Protein AF-A0A5J2B9W5-F1 (afdb_monomer)

Mean predicted aligned error: 6.53 Å

InterPro domains:
  IPR010998 Integrase/recombinase, N-terminal [G3DSA:1.10.150.130] (1-129)
  IPR011010 DNA breaking-rejoining enzyme, catalytic core [SSF56349] (1-128)
  IPR044068 Core-binding (CB) domain [PS51900] (1-105)

Secondary structure (DSSP, 8-state):
-BHHHHHHHHHHHTTT-TTHHHHHHHHHHHHHHHTT-BGGG--HHHHHHHHHT-B-HHHHHHHHHHHHHHHHTTPPPPPP---BPPHHHHHHHHHHHHHHHHHHHHTS---S----PPPPPPS----TTSS--

Radius of gyration: 18.85 Å; Cα contacts (8 Å, |Δi|>4): 104; chains: 1; bounding box: 44×28×50 Å

Organism: NCBI:txid611

Foldseek 3Di:
DALVVLLVVVCVVCVPDPCSVVLVVLSVLVCVQRPVHQLQVDEPVSLVVSLQPAWDVVLVVVQVVVCVVCVVVVHHRDDDDIHHDDLVVSLVSLVSVQVSQVCCVPVVVVYVDGYDGDRDDDPDPDPPVPDDD

pLDDT: mean 89.09, std 6.84, range [62.09, 95.94]

Sequence (133 aa):
MTFEGACVRWLEEKAHKKSLDDDKSRIGFWLQHFAGMQLKDITETKIYSAIQKITNRRHEENWKLMDEACRKNGKQPPVFKPKPAAVATKATHLSFIKALLRAAEREWKMLDKAPIIKVPQPKNKRIRWLEPH

Solvent-accessible surface area (backbone atoms only — not comparable to full-atom values): 8038 Å² total; per-residue (Å²): 94,40,39,58,60,52,50,52,52,49,49,63,77,41,61,87,44,90,64,42,64,62,49,52,57,47,49,56,59,47,44,80,76,37,59,90,33,44,54,84,75,62,45,61,66,60,53,51,58,54,56,70,69,43,56,36,61,67,59,54,53,54,46,51,55,49,35,56,53,24,54,76,69,77,40,84,59,79,83,89,72,92,49,68,44,52,72,67,61,50,24,55,50,46,49,50,55,47,50,53,42,44,41,33,28,71,76,64,64,62,33,98,72,58,65,89,73,88,58,71,76,77,88,77,80,81,57,79,90,78,57,85,129

Structure (mmCIF, N/CA/C/O backbone):
data_AF-A0A5J2B9W5-F1
#
_entry.id   AF-A0A5J2B9W5-F1
#
loop_
_atom_site.group_PDB
_atom_site.id
_atom_site.type_symbol
_atom_site.label_atom_id
_atom_site.label_alt_id
_atom_site.label_comp_id
_atom_site.label_asym_id
_atom_site.label_entity_id
_atom_site.label_seq_id
_atom_site.pdbx_PDB_ins_code
_atom_site.Cartn_x
_atom_site.Cartn_y
_atom_site.Cartn_z
_atom_site.occupancy
_atom_site.B_iso_or_equiv
_atom_site.auth_seq_id
_atom_site.auth_comp_id
_atom_site.auth_asym_id
_atom_site.auth_atom_id
_atom_site.pdbx_PDB_model_num
ATOM 1 N N . MET A 1 1 ? 5.657 -8.410 -16.006 1.00 89.00 1 MET A N 1
ATOM 2 C CA . MET A 1 1 ? 5.665 -9.165 -14.735 1.00 89.00 1 MET A CA 1
ATOM 3 C C . MET A 1 1 ? 4.353 -8.913 -14.012 1.00 89.00 1 MET A C 1
ATOM 5 O O . MET A 1 1 ? 3.934 -7.756 -13.952 1.00 89.00 1 MET A O 1
ATOM 9 N N . THR A 1 2 ? 3.706 -9.966 -13.506 1.00 95.94 2 THR A N 1
ATOM 10 C CA . THR A 1 2 ? 2.460 -9.851 -12.730 1.00 95.94 2 THR A CA 1
ATOM 11 C C . THR A 1 2 ? 2.731 -9.294 -11.337 1.00 95.94 2 THR A C 1
ATOM 13 O O . THR A 1 2 ? 3.856 -9.366 -10.833 1.00 95.94 2 THR A O 1
ATOM 16 N N . PHE A 1 3 ? 1.701 -8.738 -10.701 1.00 95.75 3 PHE A N 1
ATOM 17 C CA . PHE A 1 3 ? 1.800 -8.241 -9.334 1.00 95.75 3 PHE A CA 1
ATOM 18 C C . PHE A 1 3 ? 2.168 -9.353 -8.340 1.00 95.75 3 PHE A C 1
ATOM 20 O O . PHE A 1 3 ? 3.037 -9.152 -7.500 1.00 95.75 3 PHE A O 1
ATOM 27 N N . GLU A 1 4 ? 1.594 -10.549 -8.482 1.00 95.38 4 GLU A N 1
ATOM 28 C CA . GLU A 1 4 ? 1.925 -11.698 -7.625 1.00 95.38 4 GLU A CA 1
ATOM 29 C C . GLU A 1 4 ? 3.391 -12.110 -7.765 1.00 95.38 4 GLU A C 1
ATOM 31 O O . GLU A 1 4 ? 4.074 -12.292 -6.758 1.00 95.38 4 GLU A O 1
ATOM 36 N N . GLY A 1 5 ? 3.908 -12.165 -8.999 1.00 95.50 5 GLY A N 1
ATOM 37 C CA . GLY A 1 5 ? 5.325 -12.441 -9.244 1.00 95.50 5 GLY A CA 1
ATOM 38 C C . GLY A 1 5 ? 6.238 -11.388 -8.610 1.00 95.50 5 GLY A C 1
ATOM 39 O O . GLY A 1 5 ? 7.271 -11.723 -8.034 1.00 95.50 5 GLY A O 1
ATOM 40 N N . ALA A 1 6 ? 5.821 -10.118 -8.635 1.00 95.44 6 ALA A N 1
ATOM 41 C CA . ALA A 1 6 ? 6.516 -9.035 -7.943 1.00 95.44 6 ALA A CA 1
ATOM 42 C C . ALA A 1 6 ? 6.537 -9.241 -6.420 1.00 95.44 6 ALA A C 1
ATOM 44 O O . ALA A 1 6 ? 7.564 -9.026 -5.779 1.00 95.44 6 ALA A O 1
ATOM 45 N N . CYS A 1 7 ? 5.410 -9.658 -5.837 1.00 95.75 7 CYS A N 1
ATOM 46 C CA . CYS A 1 7 ? 5.294 -9.916 -4.406 1.00 95.75 7 CYS A CA 1
ATOM 47 C C . CYS A 1 7 ? 6.151 -11.101 -3.956 1.00 95.75 7 CYS A C 1
ATOM 49 O O . CYS A 1 7 ? 6.815 -10.990 -2.930 1.00 95.75 7 CYS A O 1
ATOM 51 N 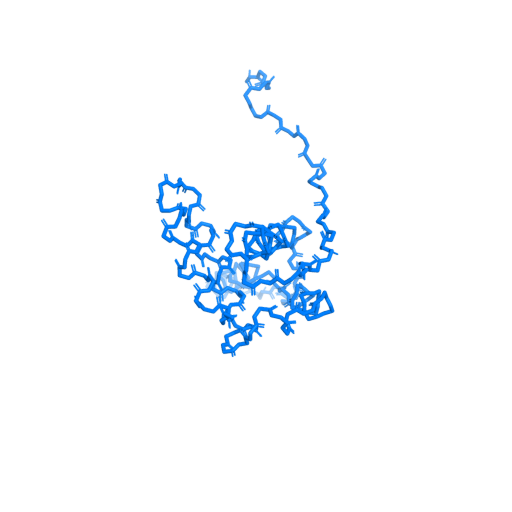N . VAL A 1 8 ? 6.174 -12.203 -4.713 1.00 95.69 8 VAL A N 1
ATOM 52 C CA . VAL A 1 8 ? 7.025 -13.367 -4.404 1.00 95.69 8 VAL A CA 1
ATOM 53 C C . VAL A 1 8 ? 8.492 -12.952 -4.380 1.00 95.69 8 VAL A C 1
ATOM 55 O O . VAL A 1 8 ? 9.163 -13.127 -3.365 1.00 95.69 8 VAL A O 1
ATOM 58 N N . ARG A 1 9 ? 8.956 -12.280 -5.438 1.00 95.56 9 ARG A N 1
ATOM 59 C CA . ARG A 1 9 ? 10.337 -11.796 -5.517 1.00 95.56 9 ARG A CA 1
ATOM 60 C C . ARG A 1 9 ? 10.681 -10.811 -4.397 1.00 95.56 9 ARG A C 1
ATOM 62 O O . ARG A 1 9 ? 11.755 -10.892 -3.809 1.00 95.56 9 ARG A O 1
ATOM 69 N N . TRP A 1 10 ? 9.761 -9.904 -4.053 1.00 95.75 10 TRP A N 1
ATOM 70 C CA . TRP A 1 10 ? 9.940 -9.000 -2.913 1.00 95.75 10 TRP A CA 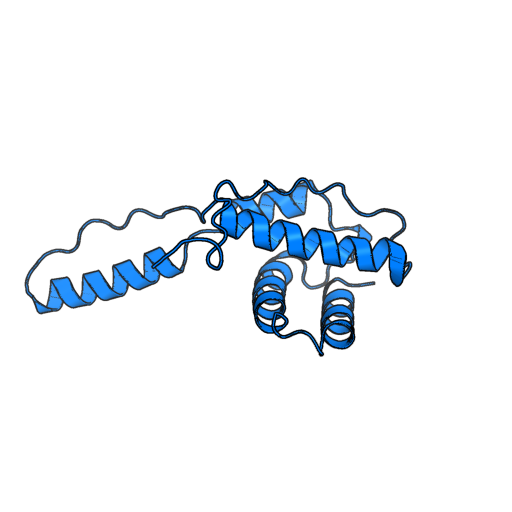1
ATOM 71 C C . TRP A 1 10 ? 10.154 -9.765 -1.604 1.00 95.75 10 TRP A C 1
ATOM 73 O O . TRP A 1 10 ? 11.033 -9.411 -0.819 1.00 95.75 10 TRP A O 1
ATOM 83 N N . LEU A 1 11 ? 9.352 -10.804 -1.357 1.00 94.94 11 LEU A N 1
ATOM 84 C CA . LEU A 1 11 ? 9.445 -11.603 -0.139 1.00 94.94 11 LEU A CA 1
ATOM 85 C C . LEU A 1 11 ? 10.760 -12.382 -0.062 1.00 94.94 11 LEU A C 1
ATOM 87 O O . LEU A 1 11 ? 11.352 -12.434 1.013 1.00 94.94 11 LEU A O 1
ATOM 91 N N . GLU A 1 12 ? 11.238 -12.923 -1.181 1.00 94.31 12 GLU A N 1
ATOM 92 C CA . GLU A 1 12 ? 12.539 -13.596 -1.266 1.00 94.31 12 GLU A CA 1
ATOM 93 C C . GLU A 1 12 ? 13.688 -12.623 -0.971 1.00 94.31 12 GLU A C 1
ATOM 95 O O . GLU A 1 12 ? 14.523 -12.875 -0.102 1.00 94.31 12 GLU A O 1
ATOM 100 N N . GLU A 1 13 ? 13.696 -11.452 -1.612 1.00 93.81 13 GLU A N 1
ATOM 101 C CA . GLU A 1 13 ? 14.761 -10.459 -1.434 1.00 93.81 13 GLU A CA 1
ATOM 102 C C . GLU A 1 13 ? 14.778 -9.842 -0.031 1.00 93.81 13 GLU A C 1
ATOM 104 O O . GLU A 1 13 ? 15.837 -9.485 0.495 1.00 93.81 13 GLU A O 1
ATOM 109 N N . LYS A 1 14 ? 13.606 -9.666 0.589 1.00 92.81 14 LYS A N 1
ATOM 110 C CA . LYS A 1 14 ? 13.479 -9.052 1.918 1.00 92.81 14 LYS A CA 1
ATOM 111 C C . LYS A 1 14 ? 13.365 -10.080 3.048 1.00 92.81 14 LYS A C 1
ATOM 113 O O . LYS A 1 14 ? 13.159 -9.669 4.189 1.00 92.81 14 LYS A O 1
ATOM 118 N N . ALA A 1 15 ? 13.573 -11.371 2.772 1.00 91.81 15 ALA A N 1
ATOM 119 C CA . ALA A 1 15 ? 13.398 -12.469 3.728 1.00 91.81 15 ALA A CA 1
ATOM 120 C C . ALA A 1 15 ? 14.154 -12.279 5.059 1.00 91.81 15 ALA A C 1
ATOM 122 O O . ALA A 1 15 ? 13.670 -12.664 6.119 1.00 91.81 15 ALA A O 1
ATOM 123 N N . HIS A 1 16 ? 15.321 -11.632 5.020 1.00 89.94 16 HIS A N 1
ATOM 124 C CA . HIS A 1 16 ? 16.182 -11.382 6.180 1.00 89.94 16 HIS A CA 1
ATOM 125 C C . HIS A 1 16 ? 15.700 -10.240 7.098 1.00 89.94 16 HIS A C 1
ATOM 127 O O . HIS A 1 16 ? 16.268 -10.020 8.170 1.00 89.94 16 HIS A O 1
ATOM 133 N N . LYS A 1 17 ? 14.691 -9.457 6.694 1.00 88.3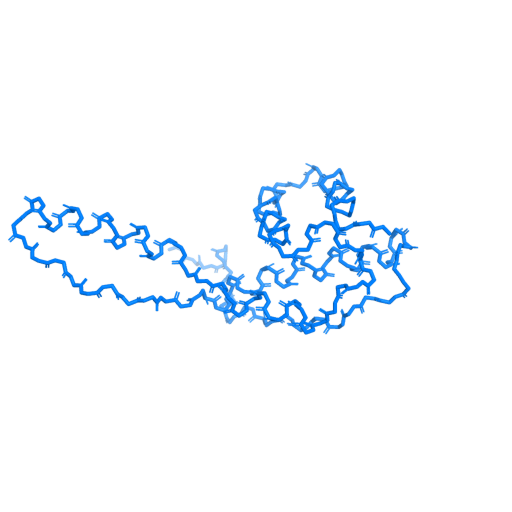1 17 LYS A N 1
ATOM 134 C CA . LYS A 1 17 ? 14.237 -8.289 7.460 1.00 88.31 17 LYS A CA 1
ATOM 135 C C . LYS A 1 17 ? 13.224 -8.682 8.531 1.00 88.31 17 LYS A C 1
ATOM 137 O O . LYS A 1 17 ? 12.211 -9.307 8.244 1.00 88.31 17 LYS A O 1
ATOM 142 N N . LYS A 1 18 ? 13.413 -8.172 9.754 1.00 82.50 18 LYS A N 1
ATOM 143 C CA . LYS A 1 18 ? 12.434 -8.320 10.852 1.00 82.50 18 LYS A CA 1
ATOM 144 C C . LYS A 1 18 ? 11.050 -7.738 10.518 1.00 82.50 18 LYS A C 1
ATOM 146 O O . LYS A 1 18 ? 10.055 -8.203 11.051 1.00 82.50 18 LYS A O 1
ATOM 151 N N . SER A 1 19 ? 10.983 -6.743 9.630 1.00 84.88 19 SER A N 1
ATOM 152 C CA . SER A 1 19 ? 9.737 -6.089 9.198 1.00 84.88 19 SER A CA 1
ATOM 153 C C . SER A 1 19 ? 8.992 -6.824 8.074 1.00 84.88 19 SER A C 1
ATOM 155 O O . SER A 1 19 ? 8.052 -6.267 7.511 1.00 84.88 19 SER A O 1
ATOM 157 N N . LEU A 1 20 ? 9.415 -8.037 7.698 1.00 89.75 20 LEU A N 1
ATOM 158 C CA . LEU A 1 20 ? 8.805 -8.788 6.596 1.00 89.75 20 LEU A CA 1
ATOM 159 C C . LEU A 1 20 ? 7.330 -9.120 6.859 1.00 89.75 20 LEU A C 1
ATOM 161 O O . LEU A 1 20 ? 6.535 -9.165 5.925 1.00 89.75 20 LEU A O 1
ATOM 165 N N . ASP A 1 21 ? 6.952 -9.335 8.118 1.00 89.19 21 ASP A N 1
ATOM 166 C CA . ASP A 1 21 ? 5.571 -9.663 8.483 1.00 89.19 21 ASP A CA 1
ATOM 167 C C . ASP A 1 21 ? 4.594 -8.508 8.200 1.00 89.19 21 ASP A C 1
ATOM 169 O O . ASP A 1 21 ? 3.512 -8.698 7.633 1.00 89.19 21 ASP A O 1
ATOM 173 N N . ASP A 1 22 ? 5.031 -7.273 8.465 1.00 89.94 22 ASP A N 1
ATOM 174 C CA . ASP A 1 22 ? 4.264 -6.088 8.092 1.00 89.94 22 ASP A CA 1
ATOM 175 C C . ASP A 1 22 ? 4.107 -5.974 6.564 1.00 89.94 22 ASP A C 1
ATOM 177 O O . ASP A 1 22 ? 3.067 -5.533 6.068 1.00 89.94 22 ASP A O 1
ATOM 181 N N . ASP A 1 23 ? 5.136 -6.358 5.803 1.00 92.44 23 ASP A N 1
ATOM 182 C CA . ASP A 1 23 ? 5.088 -6.366 4.340 1.00 92.44 23 ASP A CA 1
ATOM 183 C C . ASP A 1 23 ? 4.131 -7.442 3.818 1.00 92.44 23 ASP A C 1
ATOM 185 O O . ASP A 1 23 ? 3.329 -7.141 2.937 1.00 92.44 23 ASP A O 1
ATOM 189 N N . LYS A 1 24 ? 4.119 -8.649 4.400 1.00 93.81 24 LYS A N 1
ATOM 190 C CA . LYS A 1 24 ? 3.132 -9.700 4.078 1.00 93.81 24 LYS A CA 1
ATOM 191 C C . LYS A 1 24 ? 1.701 -9.210 4.286 1.00 93.81 24 LYS A C 1
ATOM 193 O O . LYS A 1 24 ? 0.852 -9.403 3.417 1.00 93.81 24 LYS A O 1
ATOM 198 N N . SER A 1 25 ? 1.448 -8.508 5.391 1.00 92.12 25 SER A N 1
ATOM 199 C CA . SER A 1 25 ? 0.137 -7.911 5.672 1.00 92.12 25 SER A CA 1
ATOM 200 C C . SER A 1 25 ? -0.278 -6.897 4.596 1.00 92.12 25 SER A C 1
ATOM 202 O O . SER A 1 25 ? -1.421 -6.897 4.134 1.00 92.12 25 SER A O 1
ATOM 204 N N . ARG A 1 26 ? 0.657 -6.052 4.139 1.00 93.75 26 ARG A N 1
ATOM 205 C CA . ARG A 1 26 ? 0.408 -5.071 3.065 1.00 93.75 26 ARG A CA 1
ATOM 206 C C . ARG A 1 26 ? 0.236 -5.737 1.703 1.00 93.75 26 ARG A C 1
ATOM 208 O O . ARG A 1 26 ? -0.623 -5.308 0.938 1.00 93.75 26 ARG A O 1
ATOM 215 N N . ILE A 1 27 ? 1.007 -6.784 1.407 1.00 95.25 27 ILE A N 1
ATOM 216 C CA . ILE A 1 27 ? 0.845 -7.614 0.205 1.00 95.25 27 ILE A CA 1
ATOM 217 C C . ILE A 1 27 ? -0.563 -8.199 0.174 1.00 95.25 27 ILE A C 1
ATOM 219 O O . ILE A 1 27 ? -1.241 -8.062 -0.838 1.00 95.25 27 ILE A O 1
ATOM 223 N N . GLY A 1 28 ? -1.034 -8.757 1.293 1.00 94.38 28 GLY A N 1
ATOM 224 C CA . GLY A 1 28 ? -2.392 -9.281 1.412 1.00 94.38 28 GLY A CA 1
ATOM 225 C C . GLY A 1 28 ? -3.453 -8.249 1.027 1.00 94.38 28 GLY A C 1
ATOM 226 O O . GLY A 1 28 ? -4.342 -8.557 0.240 1.00 94.38 28 GLY A O 1
ATOM 227 N N . PHE A 1 29 ? -3.325 -7.003 1.496 1.00 93.69 29 PHE A N 1
ATOM 228 C CA . PHE A 1 29 ? -4.216 -5.912 1.085 1.00 93.69 29 PHE A CA 1
ATOM 229 C C . PHE A 1 29 ? -4.146 -5.630 -0.423 1.00 93.69 29 PHE A C 1
ATOM 231 O O . PHE A 1 29 ? -5.177 -5.536 -1.085 1.00 93.69 29 PHE A O 1
ATOM 238 N N . TRP A 1 30 ? -2.945 -5.497 -0.988 1.00 95.56 30 TRP A N 1
ATOM 239 C CA . TRP A 1 30 ? -2.792 -5.140 -2.400 1.00 95.56 30 TRP A CA 1
ATOM 240 C C . TRP A 1 30 ? -3.184 -6.265 -3.360 1.00 95.56 30 TRP A C 1
ATOM 242 O O . TRP A 1 30 ? -3.685 -5.977 -4.446 1.00 95.56 30 TRP A O 1
ATOM 252 N N . LEU A 1 31 ? -3.048 -7.529 -2.955 1.00 95.00 31 LEU A N 1
ATOM 253 C CA . LEU A 1 31 ? -3.536 -8.676 -3.722 1.00 95.00 31 LEU A CA 1
ATOM 254 C C . LEU A 1 31 ? -5.057 -8.630 -3.908 1.00 95.00 31 LEU A C 1
ATOM 256 O O . LEU A 1 31 ? -5.533 -8.940 -4.994 1.00 95.00 31 LEU A O 1
ATOM 260 N N . GLN A 1 32 ? -5.821 -8.134 -2.925 1.00 93.12 32 GLN A N 1
ATOM 261 C CA . GLN A 1 32 ? -7.276 -7.944 -3.072 1.00 93.12 32 GLN A CA 1
ATOM 262 C C . GLN A 1 32 ? -7.646 -6.962 -4.197 1.00 93.12 32 GLN A C 1
ATOM 264 O O . GLN A 1 32 ? -8.787 -6.952 -4.655 1.00 93.12 32 GLN A O 1
ATOM 269 N N . HIS A 1 33 ? -6.703 -6.120 -4.629 1.00 93.38 33 HIS A N 1
ATOM 270 C CA . HIS A 1 33 ? -6.925 -5.086 -5.636 1.00 93.38 33 HIS A CA 1
ATOM 271 C C . HIS A 1 33 ? -6.217 -5.355 -6.969 1.00 93.38 33 HIS A C 1
ATOM 273 O O . HIS A 1 33 ? -6.731 -4.942 -8.009 1.00 93.38 33 HIS A O 1
ATOM 279 N N . PHE A 1 34 ? -5.048 -6.001 -6.950 1.00 95.06 34 PHE A N 1
ATOM 280 C CA . PHE A 1 34 ? -4.155 -6.125 -8.109 1.00 95.06 34 PHE A CA 1
ATOM 281 C C . PHE A 1 34 ? -3.762 -7.568 -8.454 1.00 95.06 34 PHE A C 1
ATOM 283 O O . PHE A 1 34 ? -2.905 -7.754 -9.317 1.00 95.06 34 PHE A O 1
ATOM 290 N N . ALA A 1 35 ? -4.355 -8.589 -7.823 1.00 93.94 35 ALA A N 1
ATOM 291 C CA . ALA A 1 35 ? -4.139 -9.980 -8.233 1.00 93.94 35 ALA A CA 1
ATOM 292 C C . ALA A 1 35 ? -4.441 -10.171 -9.733 1.00 93.94 35 ALA A C 1
ATOM 294 O O . ALA A 1 35 ? -5.394 -9.592 -10.260 1.00 93.94 35 ALA A O 1
ATOM 295 N N . GLY A 1 36 ? -3.582 -10.915 -10.435 1.00 93.25 36 GLY A N 1
ATOM 296 C CA . GLY A 1 36 ? -3.653 -11.100 -11.888 1.00 93.25 36 GLY A CA 1
ATOM 297 C C . GLY A 1 36 ? -3.291 -9.874 -12.743 1.00 93.25 36 GLY A C 1
ATOM 298 O O . GLY A 1 36 ? -3.170 -9.997 -13.961 1.00 93.25 36 GLY A O 1
ATOM 299 N N . MET A 1 37 ? -3.080 -8.691 -12.155 1.00 94.50 37 MET A N 1
ATOM 300 C CA . MET A 1 37 ? -2.726 -7.480 -12.902 1.00 94.50 37 MET A CA 1
ATOM 301 C C . MET A 1 37 ? -1.229 -7.451 -13.234 1.00 94.50 37 MET A C 1
ATOM 303 O O . MET A 1 37 ? -0.384 -7.852 -12.429 1.00 94.50 37 MET A O 1
ATOM 307 N N . GLN A 1 38 ? -0.870 -6.932 -14.410 1.00 95.12 38 GLN A N 1
ATOM 308 C CA . GLN A 1 38 ? 0.528 -6.641 -14.732 1.00 95.12 38 GLN A CA 1
ATOM 309 C C . GLN A 1 38 ? 0.974 -5.359 -14.027 1.00 95.12 38 GLN A C 1
ATOM 311 O O . GLN A 1 38 ? 0.202 -4.408 -13.914 1.00 95.12 38 GLN A O 1
ATOM 316 N N . LEU A 1 39 ? 2.248 -5.280 -13.631 1.00 93.19 39 LEU A N 1
ATOM 317 C CA . LEU A 1 39 ? 2.783 -4.080 -12.971 1.00 93.19 39 LEU A CA 1
ATOM 318 C C . LEU A 1 39 ? 2.602 -2.794 -13.79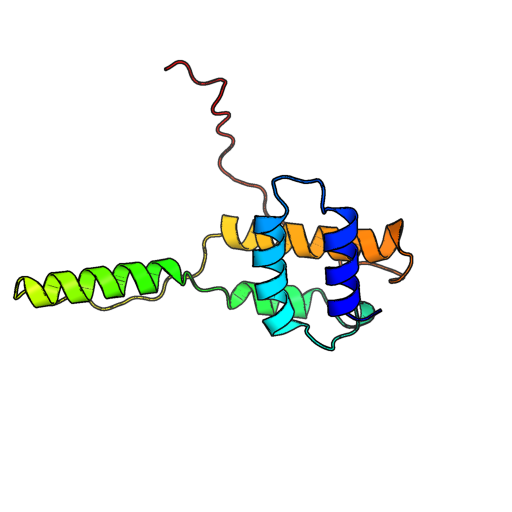4 1.00 93.19 39 LEU A C 1
ATOM 320 O O . LEU A 1 39 ? 2.357 -1.737 -13.221 1.00 93.19 39 LEU A O 1
ATOM 324 N N . LYS A 1 40 ? 2.670 -2.893 -15.127 1.00 92.94 40 LYS A N 1
ATOM 325 C CA . LYS A 1 40 ? 2.463 -1.767 -16.053 1.00 92.94 40 LYS A CA 1
ATOM 326 C C . LYS A 1 40 ? 1.049 -1.175 -16.001 1.00 92.94 40 LYS A C 1
ATOM 328 O O . LYS A 1 40 ? 0.872 0.000 -16.295 1.00 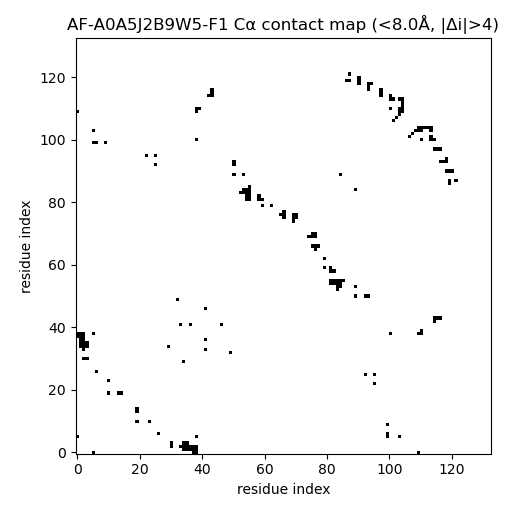92.94 40 LYS A O 1
ATOM 333 N N . ASP A 1 41 ? 0.056 -1.970 -15.601 1.00 93.62 41 ASP A N 1
ATOM 334 C CA . ASP A 1 41 ? -1.351 -1.557 -15.577 1.00 93.62 41 ASP A CA 1
ATOM 335 C C . ASP A 1 41 ? -1.754 -0.945 -14.223 1.00 93.62 41 ASP A C 1
ATOM 337 O O . ASP A 1 41 ? -2.893 -0.486 -14.051 1.00 93.62 41 ASP A O 1
ATOM 341 N N . ILE A 1 42 ? -0.836 -0.940 -13.248 1.00 93.62 42 ILE A N 1
ATOM 342 C CA . ILE A 1 42 ? -1.037 -0.353 -11.923 1.00 93.62 42 ILE A CA 1
ATOM 343 C C . ILE A 1 42 ? -0.760 1.149 -12.011 1.00 93.62 42 ILE A C 1
ATOM 345 O O . ILE A 1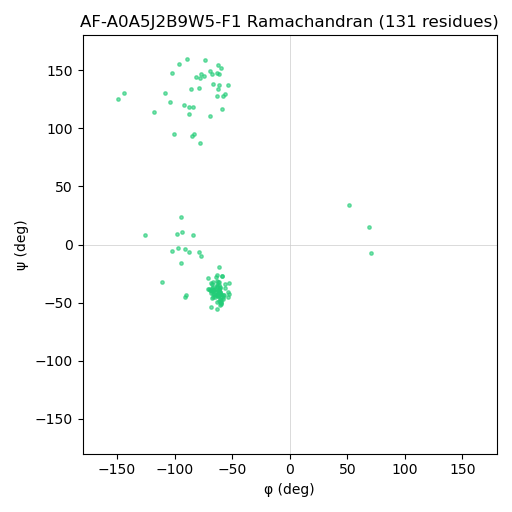 42 ? 0.373 1.617 -11.900 1.00 93.62 42 ILE A O 1
ATOM 349 N N . THR A 1 43 ? -1.827 1.919 -12.199 1.00 93.88 43 THR A N 1
ATOM 350 C CA . THR A 1 43 ? -1.761 3.380 -12.277 1.00 93.88 43 THR A CA 1
ATOM 351 C C . THR A 1 43 ? -1.903 4.039 -10.907 1.00 93.88 43 THR A C 1
ATOM 353 O O . THR A 1 43 ? -2.464 3.475 -9.962 1.00 93.88 43 THR A O 1
ATOM 356 N N . GLU A 1 44 ? -1.444 5.286 -10.814 1.00 93.94 44 GLU A N 1
ATOM 357 C CA . GLU A 1 44 ? -1.594 6.141 -9.631 1.00 93.94 44 GLU A CA 1
ATOM 358 C C . GLU A 1 44 ? -3.058 6.231 -9.162 1.00 93.94 44 GLU A C 1
ATOM 360 O O . GLU A 1 44 ? -3.353 6.080 -7.975 1.00 93.94 44 GLU A O 1
ATOM 365 N N . THR A 1 45 ? -3.994 6.382 -10.102 1.00 93.62 45 THR A N 1
ATOM 366 C CA . THR A 1 45 ? -5.430 6.460 -9.815 1.00 93.62 45 THR A CA 1
ATOM 367 C C . THR A 1 45 ? -5.939 5.197 -9.127 1.00 93.62 45 THR A C 1
ATOM 369 O O . THR A 1 45 ? -6.596 5.292 -8.093 1.00 93.62 45 THR A O 1
ATOM 372 N N . LYS A 1 46 ? -5.585 4.008 -9.637 1.00 94.06 46 LYS A N 1
ATOM 373 C CA . LYS A 1 46 ? -6.002 2.728 -9.040 1.00 94.06 46 LYS A CA 1
ATOM 374 C C . LYS A 1 46 ? -5.471 2.568 -7.614 1.00 94.06 46 LYS A C 1
ATOM 376 O O . LYS A 1 46 ? -6.205 2.126 -6.730 1.00 94.06 46 LYS A O 1
ATOM 381 N N . ILE A 1 47 ? -4.223 2.974 -7.379 1.00 94.62 47 ILE A N 1
ATOM 382 C CA . ILE A 1 47 ? -3.591 2.951 -6.053 1.00 94.62 47 ILE A CA 1
ATOM 383 C C . ILE A 1 47 ? -4.373 3.836 -5.080 1.00 94.62 47 ILE A C 1
ATOM 385 O O . ILE A 1 47 ? -4.769 3.376 -4.008 1.00 94.62 47 ILE A O 1
ATOM 389 N N . TYR A 1 48 ? -4.645 5.091 -5.443 1.00 93.88 48 TYR A N 1
ATOM 390 C CA . TYR A 1 48 ? -5.375 5.997 -4.557 1.00 93.88 48 TYR A CA 1
ATOM 391 C C . TYR A 1 48 ? -6.829 5.569 -4.339 1.00 93.88 48 TYR A C 1
ATOM 393 O O . TYR A 1 48 ? -7.315 5.660 -3.209 1.00 93.88 48 TYR A O 1
ATOM 401 N N . SER A 1 49 ? -7.502 5.030 -5.358 1.00 93.44 49 SER A N 1
ATOM 402 C CA . SER A 1 49 ? -8.848 4.464 -5.215 1.00 93.44 49 SER A CA 1
ATOM 403 C C . SER A 1 49 ? -8.888 3.282 -4.241 1.00 93.44 49 SER A C 1
ATOM 405 O O . SER A 1 49 ? -9.836 3.175 -3.464 1.00 93.44 49 SER A O 1
ATOM 407 N N . ALA A 1 50 ? -7.868 2.419 -4.227 1.00 93.25 50 ALA A N 1
ATOM 408 C CA . ALA A 1 50 ? -7.763 1.335 -3.248 1.00 93.25 50 ALA A CA 1
ATOM 409 C C . ALA A 1 50 ? -7.551 1.875 -1.820 1.00 93.25 50 ALA A C 1
ATOM 411 O O . ALA A 1 50 ? -8.253 1.481 -0.890 1.00 93.25 50 ALA A O 1
ATOM 412 N N . ILE A 1 51 ? -6.652 2.851 -1.641 1.00 92.06 51 ILE A N 1
ATOM 413 C CA . ILE A 1 51 ? -6.359 3.455 -0.328 1.00 92.06 51 ILE A CA 1
ATOM 414 C C . ILE A 1 51 ? -7.570 4.172 0.285 1.00 92.06 51 ILE A C 1
ATOM 416 O O . ILE A 1 51 ? -7.744 4.176 1.509 1.00 92.06 51 ILE A O 1
ATOM 420 N N . GLN A 1 52 ? -8.416 4.798 -0.536 1.00 88.12 52 GLN A N 1
ATOM 421 C CA . GLN A 1 52 ? -9.626 5.470 -0.054 1.00 88.12 52 GLN A CA 1
ATOM 422 C C . GLN A 1 52 ? -10.615 4.496 0.599 1.00 88.12 52 GLN A C 1
ATOM 424 O O . GLN A 1 52 ? -11.275 4.874 1.565 1.00 88.12 52 GLN A O 1
ATOM 429 N N . LYS A 1 53 ? -10.653 3.241 0.136 1.00 84.62 53 LYS A N 1
ATOM 430 C CA . LYS A 1 53 ? -11.553 2.194 0.638 1.00 84.62 53 LYS A CA 1
ATOM 431 C C . LYS A 1 53 ? -11.094 1.560 1.955 1.00 84.62 53 LYS A C 1
ATOM 433 O O . LYS A 1 53 ? -11.839 0.770 2.528 1.00 84.62 53 LYS A O 1
ATOM 438 N N . ILE A 1 54 ? -9.902 1.893 2.462 1.00 86.50 54 ILE A N 1
ATOM 439 C CA . ILE A 1 54 ? -9.411 1.322 3.723 1.00 86.50 54 ILE A CA 1
ATOM 440 C C . ILE A 1 54 ? -10.238 1.864 4.897 1.00 86.50 54 ILE A C 1
ATOM 442 O O . ILE A 1 54 ? -10.124 3.031 5.295 1.00 86.50 54 ILE A O 1
ATOM 446 N N . THR A 1 55 ? -11.026 0.977 5.495 1.00 83.06 55 THR A N 1
ATOM 447 C CA . THR A 1 55 ? -11.738 1.189 6.756 1.00 83.06 55 THR A CA 1
ATOM 448 C C . THR A 1 55 ? -10.947 0.607 7.926 1.00 83.06 55 THR A C 1
ATOM 450 O O . THR A 1 55 ? -10.114 -0.289 7.769 1.00 83.06 55 THR A O 1
ATOM 453 N N . ASN A 1 56 ? -11.167 1.136 9.130 1.00 83.25 56 ASN A N 1
ATOM 454 C CA . ASN A 1 56 ? -10.522 0.612 10.327 1.00 83.25 56 ASN A CA 1
ATOM 455 C C . ASN A 1 56 ? -11.230 -0.675 10.795 1.00 83.25 56 ASN A C 1
ATOM 457 O O . ASN A 1 56 ? -12.128 -0.605 11.631 1.00 83.25 56 ASN A O 1
ATOM 461 N N . ARG A 1 57 ? -10.818 -1.840 10.268 1.00 77.88 57 ARG A N 1
ATOM 462 C CA . ARG A 1 57 ? -11.374 -3.160 10.650 1.00 77.88 57 ARG A CA 1
ATOM 463 C C . ARG A 1 57 ? -11.321 -3.401 12.162 1.00 77.88 57 ARG A C 1
ATOM 465 O O . ARG A 1 57 ? -12.305 -3.812 12.762 1.00 77.88 57 ARG A O 1
ATOM 472 N N . ARG A 1 58 ? -10.220 -3.005 12.805 1.00 80.69 58 ARG A N 1
ATOM 473 C CA . ARG A 1 58 ? -10.042 -3.137 14.258 1.00 80.69 58 ARG A CA 1
ATOM 474 C C . ARG A 1 58 ? -11.032 -2.291 15.062 1.00 80.69 58 ARG A C 1
ATOM 476 O O . ARG A 1 58 ? -11.379 -2.646 16.181 1.00 80.69 58 ARG A O 1
ATOM 483 N N . HIS A 1 59 ? -11.512 -1.173 14.512 1.00 83.50 59 HIS A N 1
ATOM 484 C CA . HIS A 1 59 ? -12.567 -0.390 15.156 1.00 83.50 59 HIS A CA 1
ATOM 485 C C . HIS A 1 59 ? -13.902 -1.140 15.178 1.00 83.50 59 HIS A C 1
ATOM 487 O O . HIS A 1 59 ? -14.610 -1.072 16.179 1.00 83.50 59 HIS A O 1
ATOM 493 N N . GLU A 1 60 ? -14.221 -1.851 14.097 1.00 81.81 60 GLU A N 1
ATOM 494 C CA . GLU A 1 60 ? -15.420 -2.682 14.003 1.00 81.81 60 GLU A CA 1
ATOM 495 C C . GLU A 1 60 ? -15.343 -3.878 14.958 1.00 81.81 60 GLU A C 1
ATOM 497 O O . GLU A 1 60 ? -16.279 -4.117 15.714 1.00 81.81 60 GLU A O 1
ATOM 502 N N . GLU A 1 61 ? -14.210 -4.581 14.992 1.00 83.88 61 GLU A N 1
ATOM 503 C CA . GLU A 1 61 ? -13.971 -5.700 15.916 1.00 83.88 61 GLU A CA 1
ATOM 504 C C . GLU A 1 61 ? -14.070 -5.260 17.380 1.00 83.88 61 GLU A C 1
ATOM 506 O O . GLU A 1 61 ? -14.801 -5.862 18.166 1.00 83.88 61 GLU A O 1
ATOM 511 N N . ASN A 1 62 ? -13.407 -4.157 17.740 1.00 87.94 62 ASN A N 1
ATOM 512 C CA . ASN A 1 62 ? -13.486 -3.599 19.089 1.00 87.94 62 ASN A CA 1
ATOM 513 C C . ASN A 1 62 ? -14.922 -3.196 19.456 1.00 87.94 62 ASN A C 1
ATOM 515 O O . ASN A 1 62 ? -15.327 -3.353 20.606 1.00 87.94 62 ASN A O 1
ATOM 519 N N . TRP A 1 63 ? -15.697 -2.677 18.497 1.00 90.00 63 TRP A N 1
ATOM 520 C CA . TRP A 1 63 ? -17.101 -2.344 18.725 1.00 90.00 63 TRP A CA 1
ATOM 521 C C . TRP A 1 63 ? -17.956 -3.599 18.928 1.00 90.00 63 TRP A C 1
ATOM 523 O O . TRP A 1 63 ? -18.781 -3.602 19.833 1.00 90.00 63 TRP A O 1
ATOM 533 N N . LYS A 1 64 ? -17.721 -4.679 18.170 1.00 88.06 64 LYS A N 1
ATOM 534 C CA . LYS A 1 64 ? -18.411 -5.971 18.351 1.00 88.06 64 LYS A CA 1
ATOM 535 C C . LYS A 1 64 ? -18.130 -6.586 19.724 1.00 88.06 64 LYS A C 1
ATOM 537 O O . LYS A 1 64 ? -19.059 -7.024 20.393 1.00 88.06 64 LYS A O 1
ATOM 542 N N . LEU A 1 65 ? -16.875 -6.555 20.177 1.00 88.38 65 LEU A N 1
ATOM 543 C CA . LEU A 1 65 ? -16.504 -7.024 21.520 1.00 88.38 65 LEU A CA 1
ATOM 544 C C . LEU A 1 65 ? -17.184 -6.195 22.621 1.00 88.38 65 LEU A C 1
ATOM 546 O O . LEU A 1 65 ? -17.673 -6.736 23.611 1.00 88.38 65 LEU A O 1
ATOM 550 N N . MET A 1 66 ? -17.244 -4.874 22.438 1.00 87.44 66 MET A N 1
ATOM 551 C CA . MET A 1 66 ? -17.953 -3.974 23.349 1.00 87.44 66 MET A CA 1
ATOM 552 C C . MET A 1 66 ? -19.470 -4.213 23.328 1.00 87.44 66 MET A C 1
ATOM 554 O O . MET A 1 66 ? -20.094 -4.171 24.386 1.00 87.44 66 MET A O 1
ATOM 558 N N . ASP A 1 67 ? -20.064 -4.463 22.159 1.00 88.19 67 ASP A N 1
ATOM 559 C CA . ASP A 1 67 ? -21.481 -4.808 22.003 1.00 88.19 67 ASP A CA 1
ATOM 560 C C . ASP A 1 67 ? -21.821 -6.086 22.774 1.00 88.19 67 ASP A C 1
ATOM 562 O O . ASP A 1 67 ? -22.723 -6.089 23.613 1.00 88.19 67 ASP A O 1
ATOM 566 N N . GLU A 1 68 ? -21.026 -7.141 22.589 1.00 87.62 68 GLU A N 1
ATOM 567 C CA . GLU A 1 68 ? -21.186 -8.391 23.329 1.00 87.62 68 GLU A CA 1
ATOM 568 C C . GLU A 1 68 ? -21.097 -8.171 24.850 1.00 87.62 68 GLU A C 1
ATOM 570 O O . GLU A 1 68 ? -21.930 -8.671 25.610 1.00 87.62 68 GLU A O 1
ATOM 575 N N . ALA A 1 69 ? -20.134 -7.365 25.307 1.00 87.75 69 ALA A N 1
ATOM 576 C CA . ALA A 1 69 ? -19.988 -7.023 26.719 1.00 87.75 69 ALA A CA 1
ATOM 577 C C . ALA A 1 69 ? -21.145 -6.156 27.257 1.00 87.75 69 ALA A C 1
ATOM 579 O O . ALA A 1 69 ? -21.571 -6.345 28.398 1.00 87.75 69 ALA A O 1
ATOM 580 N N . CYS A 1 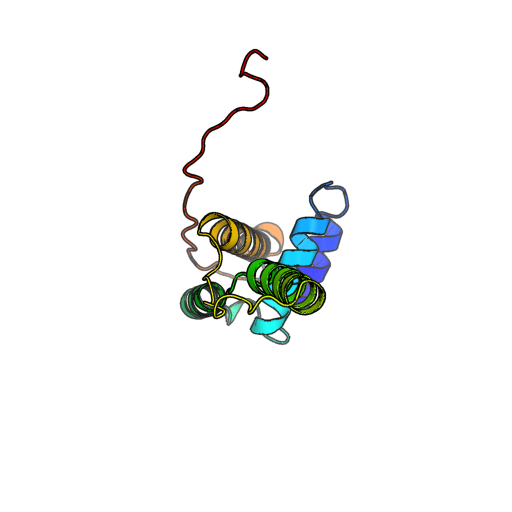70 ? -21.678 -5.218 26.466 1.00 88.50 70 CYS A N 1
ATOM 581 C CA . CYS A 1 70 ? -22.837 -4.405 26.854 1.00 88.50 70 CYS A CA 1
ATOM 582 C C . CYS A 1 70 ? -24.084 -5.275 27.006 1.00 88.50 70 CYS A C 1
ATOM 584 O O . CYS A 1 70 ? -24.762 -5.180 28.030 1.00 88.50 70 CYS A O 1
ATOM 586 N N . ARG A 1 71 ? -24.322 -6.182 26.048 1.00 86.94 71 ARG A N 1
ATOM 587 C CA . ARG A 1 71 ? -25.432 -7.141 26.092 1.00 86.94 71 ARG A CA 1
ATOM 588 C C . ARG A 1 71 ? -25.361 -8.052 27.315 1.00 86.94 71 ARG A C 1
ATOM 590 O O . ARG A 1 71 ? -26.377 -8.228 27.979 1.00 86.94 71 ARG A O 1
ATOM 597 N N . LYS A 1 72 ? -24.171 -8.556 27.671 1.00 87.25 72 LYS A N 1
ATOM 598 C CA . LYS A 1 72 ? -23.967 -9.348 28.903 1.00 87.25 72 LYS A CA 1
ATOM 599 C C . LYS A 1 72 ? -24.292 -8.565 30.180 1.00 87.25 72 LYS A C 1
ATOM 601 O O . LYS A 1 72 ? -24.780 -9.146 31.138 1.00 87.25 72 LYS A O 1
ATOM 606 N N . ASN A 1 73 ? -24.064 -7.253 30.180 1.00 85.94 73 ASN A N 1
ATOM 607 C CA . ASN A 1 73 ? -24.330 -6.369 31.317 1.00 85.94 73 ASN A CA 1
ATOM 608 C C . ASN A 1 73 ? -25.723 -5.704 31.278 1.00 85.94 73 ASN A C 1
ATOM 610 O O . ASN A 1 73 ? -25.966 -4.768 32.039 1.00 85.94 73 ASN A O 1
ATOM 614 N N . GLY A 1 74 ? -26.621 -6.128 30.377 1.00 85.00 74 GLY A N 1
ATOM 615 C CA . GLY A 1 74 ? -27.979 -5.577 30.254 1.00 85.00 74 GLY A CA 1
ATOM 616 C C . GLY A 1 74 ? -28.049 -4.133 29.737 1.00 85.00 74 GLY A C 1
ATOM 617 O O . GLY A 1 74 ? -29.083 -3.482 29.869 1.00 85.00 74 GLY A O 1
ATOM 618 N N . LYS A 1 75 ? -26.962 -3.609 29.155 1.00 84.19 75 LYS A N 1
ATOM 619 C CA . LYS A 1 75 ? -26.893 -2.255 28.583 1.00 84.19 75 LYS A CA 1
ATOM 620 C C . LYS A 1 75 ? -27.009 -2.315 27.063 1.00 84.19 75 LYS A C 1
ATOM 622 O O . LYS A 1 75 ? -26.515 -3.244 26.428 1.00 84.19 75 LYS A O 1
ATOM 627 N N . GLN A 1 76 ? -27.615 -1.294 26.463 1.00 79.50 76 GLN A N 1
ATOM 628 C CA . GLN A 1 76 ? -27.631 -1.164 25.008 1.00 79.50 76 GLN A CA 1
ATOM 629 C C . GLN A 1 76 ? -26.294 -0.601 24.499 1.00 79.50 76 GLN A C 1
ATOM 631 O O . GLN A 1 76 ? -25.784 0.370 25.068 1.00 79.50 76 GLN A O 1
ATOM 636 N N . PRO A 1 77 ? -25.716 -1.185 23.436 1.00 82.50 77 PRO A N 1
ATOM 637 C CA . PRO A 1 77 ? -24.499 -0.673 22.821 1.00 82.50 77 PRO A CA 1
ATOM 638 C C . PRO A 1 77 ? -24.767 0.661 22.099 1.00 82.50 77 PRO A C 1
ATOM 640 O O . PRO A 1 77 ? -25.848 0.867 21.542 1.00 82.50 77 PRO A O 1
ATOM 643 N N . PRO A 1 78 ? -23.781 1.568 22.024 1.00 85.56 78 PRO A N 1
ATOM 644 C CA . PRO A 1 78 ? -23.886 2.742 21.168 1.00 85.56 78 PRO A CA 1
ATOM 645 C C . PRO A 1 78 ? -23.878 2.335 19.687 1.00 85.56 78 PRO A C 1
ATOM 647 O O . PRO A 1 78 ? -23.181 1.399 19.301 1.00 85.56 78 PRO A O 1
ATOM 650 N N . VAL A 1 79 ? -24.599 3.075 18.837 1.00 88.19 79 VAL A N 1
ATOM 651 C CA . VAL A 1 79 ? -24.668 2.831 17.383 1.00 88.19 79 VAL A CA 1
ATOM 652 C C . VAL A 1 79 ?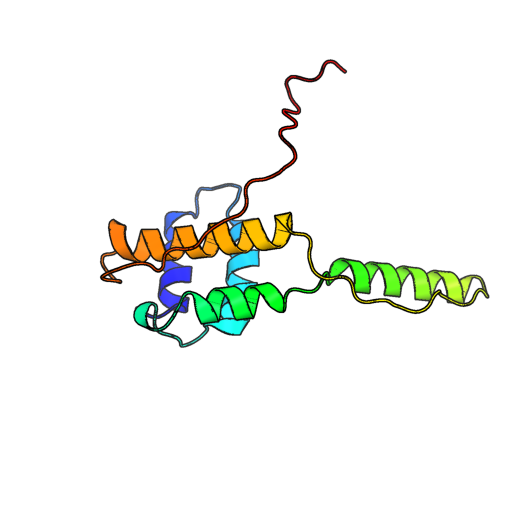 -23.269 2.833 16.754 1.00 88.19 79 VAL A C 1
ATOM 654 O O . VAL A 1 79 ? -22.497 3.779 16.942 1.00 88.19 79 VAL A O 1
ATOM 657 N N . PHE A 1 80 ? -22.946 1.792 15.979 1.00 86.38 80 PHE A N 1
ATOM 658 C CA . PHE A 1 80 ? -21.675 1.705 15.262 1.00 86.38 80 PHE A CA 1
ATOM 659 C C . PHE A 1 80 ? -21.554 2.824 14.223 1.00 86.38 80 PHE A C 1
ATOM 661 O O . PHE A 1 80 ? -22.421 2.995 13.368 1.00 86.38 80 PHE A O 1
ATOM 668 N N . LYS A 1 81 ? -20.442 3.565 14.263 1.00 85.25 81 LYS A N 1
ATOM 669 C CA . LYS A 1 81 ? -20.091 4.555 13.240 1.00 85.25 81 LYS A CA 1
ATOM 670 C C . LYS A 1 81 ? -18.777 4.133 12.584 1.00 85.25 81 LYS A C 1
ATOM 672 O O . LYS A 1 81 ? -17.749 4.145 13.268 1.00 85.25 81 LYS A O 1
ATOM 677 N N . PRO A 1 82 ? -18.769 3.772 11.289 1.00 83.50 82 PRO A N 1
ATOM 678 C CA . PRO A 1 82 ? -17.548 3.347 10.624 1.00 83.50 82 PRO A CA 1
ATOM 679 C C . PRO A 1 82 ? -16.534 4.489 10.616 1.00 83.50 82 PRO A C 1
ATOM 681 O O . PRO A 1 82 ? -16.854 5.633 10.288 1.00 83.50 82 PRO A O 1
ATOM 684 N N . LYS A 1 83 ? -15.288 4.172 10.975 1.00 85.31 83 LYS A N 1
ATOM 685 C CA . LYS A 1 83 ? -14.176 5.122 10.923 1.00 85.31 83 LYS A CA 1
ATOM 686 C C . LYS A 1 83 ? -13.241 4.754 9.773 1.00 85.31 83 LYS A C 1
ATOM 688 O O . LYS A 1 83 ? -12.829 3.591 9.678 1.00 85.31 83 LYS A O 1
ATOM 693 N N . PRO A 1 84 ? -12.867 5.716 8.913 1.00 86.38 84 PRO A N 1
ATOM 694 C CA . PRO A 1 84 ? -11.837 5.476 7.915 1.00 86.38 84 PRO A CA 1
ATOM 695 C C . PRO A 1 84 ? -10.510 5.148 8.606 1.00 86.38 84 PRO A C 1
ATOM 697 O O . PRO A 1 84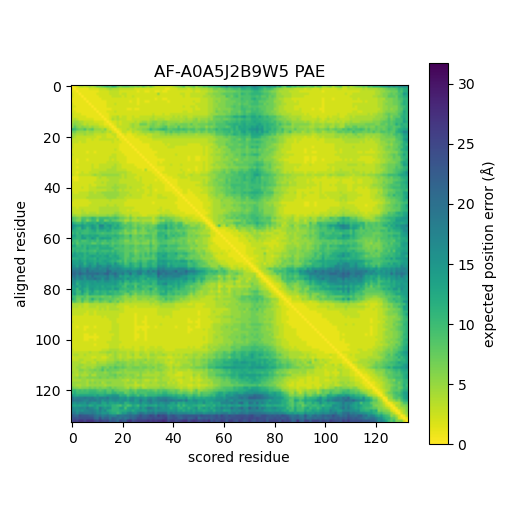 ? -10.265 5.554 9.747 1.00 86.38 84 PRO A O 1
ATOM 700 N N . ALA A 1 85 ? -9.634 4.420 7.916 1.00 86.62 85 ALA A N 1
ATOM 701 C CA . ALA A 1 85 ? -8.301 4.168 8.444 1.00 86.62 85 ALA A CA 1
ATOM 702 C C . ALA A 1 85 ? -7.518 5.472 8.643 1.00 86.62 85 ALA A C 1
ATOM 704 O O . ALA A 1 85 ? -7.651 6.432 7.873 1.00 86.62 85 ALA A O 1
ATOM 705 N N . ALA A 1 86 ? -6.673 5.480 9.674 1.00 87.56 86 ALA A N 1
ATOM 706 C CA . ALA A 1 86 ? -5.826 6.616 9.998 1.00 87.56 86 ALA A CA 1
ATOM 707 C C . ALA A 1 86 ? -4.888 6.965 8.831 1.00 87.56 86 ALA A C 1
ATOM 709 O O . ALA A 1 86 ? -4.456 6.096 8.068 1.00 87.56 86 ALA A O 1
ATOM 710 N N . VAL A 1 87 ? -4.505 8.242 8.734 1.00 88.88 87 VAL A N 1
ATOM 711 C CA . VAL A 1 87 ? -3.569 8.726 7.703 1.00 88.88 87 VAL A CA 1
ATOM 712 C C . VAL A 1 87 ? -2.245 7.959 7.751 1.00 88.88 87 VAL A C 1
ATOM 714 O O . VAL A 1 87 ? -1.708 7.614 6.704 1.00 88.88 87 VAL A O 1
ATOM 717 N N . ALA A 1 88 ? -1.761 7.614 8.949 1.00 88.44 88 ALA A N 1
ATOM 718 C CA . ALA A 1 88 ? -0.554 6.809 9.126 1.00 88.44 88 ALA A CA 1
ATOM 719 C C . ALA A 1 88 ? -0.689 5.404 8.511 1.00 88.44 88 ALA A C 1
ATOM 721 O O . ALA A 1 88 ? 0.214 4.953 7.814 1.00 88.44 88 ALA A O 1
ATOM 722 N N . THR A 1 89 ? -1.834 4.736 8.690 1.00 90.00 89 THR A N 1
ATOM 723 C CA . THR A 1 89 ? -2.102 3.427 8.075 1.00 90.00 89 THR A CA 1
ATOM 724 C C . THR A 1 89 ? -2.113 3.527 6.553 1.00 90.00 89 THR A C 1
ATOM 726 O O . THR A 1 89 ? -1.508 2.704 5.875 1.00 90.00 89 THR A O 1
ATOM 729 N N . LYS A 1 90 ? -2.745 4.563 5.995 1.00 92.31 90 LYS A N 1
ATOM 730 C CA . LYS A 1 90 ? -2.726 4.808 4.545 1.00 92.31 90 LYS A CA 1
ATOM 731 C C . LYS A 1 90 ? -1.301 5.070 4.042 1.00 92.31 90 LYS A C 1
ATOM 733 O O . LYS A 1 90 ? -0.909 4.545 3.004 1.00 92.31 90 LYS A O 1
ATOM 738 N N . ALA A 1 91 ? -0.508 5.823 4.806 1.00 93.12 91 ALA A N 1
ATOM 739 C CA . ALA A 1 91 ? 0.883 6.123 4.485 1.00 93.12 91 ALA A CA 1
ATOM 740 C C . ALA A 1 91 ? 1.753 4.861 4.415 1.00 93.12 91 ALA A C 1
ATOM 742 O O . ALA A 1 91 ? 2.526 4.724 3.474 1.00 93.12 91 ALA A O 1
ATOM 743 N N . THR A 1 92 ? 1.612 3.915 5.351 1.00 93.00 92 THR A N 1
ATOM 744 C CA . THR A 1 92 ? 2.416 2.678 5.329 1.00 93.00 92 THR A CA 1
ATOM 745 C C . THR A 1 92 ? 2.104 1.804 4.115 1.00 93.00 92 THR A C 1
ATOM 747 O O . THR A 1 92 ? 3.027 1.272 3.499 1.00 93.00 92 THR A O 1
ATOM 750 N N . HIS A 1 93 ? 0.834 1.714 3.707 1.00 94.25 93 HIS A N 1
ATOM 751 C CA . HIS A 1 93 ? 0.444 1.007 2.483 1.00 94.25 93 HIS A CA 1
ATOM 752 C C . HIS A 1 93 ? 1.010 1.685 1.228 1.00 94.25 93 HIS A C 1
ATOM 754 O O . HIS A 1 93 ? 1.547 0.999 0.359 1.00 94.25 93 HIS A O 1
ATOM 760 N N . LEU A 1 94 ? 0.939 3.022 1.157 1.00 95.81 94 LEU A N 1
ATOM 761 C CA . LEU A 1 94 ? 1.514 3.815 0.063 1.00 95.81 94 LEU A CA 1
ATOM 762 C C . LEU A 1 94 ? 3.044 3.684 -0.011 1.00 95.81 94 LEU A C 1
ATOM 764 O O . LEU A 1 94 ? 3.595 3.558 -1.102 1.00 95.81 94 LEU A O 1
ATOM 768 N N . SER A 1 95 ? 3.733 3.685 1.133 1.00 95.00 95 SER A N 1
ATOM 769 C CA . SER A 1 95 ? 5.183 3.469 1.205 1.00 95.00 95 SER A CA 1
ATOM 770 C C . SER A 1 95 ? 5.579 2.111 0.644 1.00 95.00 95 SER A C 1
ATOM 772 O O . SER A 1 95 ? 6.525 2.035 -0.137 1.00 95.00 95 SER A O 1
ATOM 774 N N . PHE A 1 96 ? 4.843 1.059 1.009 1.00 95.75 96 PHE A N 1
ATOM 775 C CA . PHE A 1 96 ? 5.111 -0.293 0.534 1.00 95.75 96 PHE A CA 1
ATOM 776 C C . PHE A 1 96 ? 4.950 -0.404 -0.984 1.00 95.75 96 PHE A C 1
ATOM 778 O O . PHE A 1 96 ? 5.902 -0.768 -1.668 1.00 95.75 96 PHE A O 1
ATOM 785 N N . ILE A 1 97 ? 3.787 -0.023 -1.531 1.00 95.69 97 ILE A N 1
ATOM 786 C CA . ILE A 1 97 ? 3.538 -0.161 -2.976 1.00 95.69 97 ILE A CA 1
ATOM 787 C C . ILE A 1 97 ? 4.512 0.696 -3.793 1.00 95.69 97 ILE A C 1
ATOM 789 O O . ILE A 1 97 ? 5.002 0.267 -4.833 1.00 95.69 97 ILE A O 1
ATOM 793 N N . LYS A 1 98 ? 4.878 1.880 -3.286 1.00 95.75 98 LYS A N 1
ATOM 794 C CA . LYS A 1 98 ? 5.909 2.725 -3.893 1.00 95.75 98 LYS A CA 1
ATOM 795 C C . LYS A 1 98 ? 7.271 2.042 -3.920 1.00 95.75 98 LYS A C 1
ATOM 797 O O . LYS A 1 98 ? 7.967 2.140 -4.927 1.00 95.75 98 LYS A O 1
ATOM 802 N N . ALA A 1 99 ? 7.671 1.401 -2.825 1.00 95.12 99 ALA A N 1
ATOM 803 C CA . ALA A 1 99 ? 8.946 0.702 -2.749 1.00 95.12 99 ALA A CA 1
ATOM 804 C C . ALA A 1 99 ? 8.970 -0.515 -3.686 1.00 95.12 99 ALA A C 1
ATOM 806 O O . ALA A 1 99 ? 9.935 -0.678 -4.427 1.00 95.12 99 ALA A O 1
ATOM 807 N N . LEU A 1 100 ? 7.882 -1.288 -3.728 1.00 95.62 100 LEU A N 1
ATOM 808 C CA . LEU A 1 100 ? 7.728 -2.439 -4.617 1.00 95.62 100 LEU A CA 1
ATOM 809 C C . LEU A 1 100 ? 7.828 -2.040 -6.097 1.00 95.62 100 LEU A C 1
ATOM 811 O O . LEU A 1 100 ? 8.613 -2.619 -6.843 1.00 95.62 100 LEU A O 1
ATOM 815 N N . LEU A 1 101 ? 7.080 -1.016 -6.524 1.00 95.06 101 LEU A N 1
ATOM 816 C CA . LEU A 1 101 ? 7.101 -0.555 -7.918 1.00 95.06 101 LEU A CA 1
ATOM 817 C C . LEU A 1 101 ? 8.452 0.060 -8.309 1.00 95.06 101 LEU A C 1
ATOM 819 O O . LEU A 1 101 ? 8.883 -0.086 -9.449 1.00 95.06 101 LEU A O 1
ATOM 823 N N . ARG A 1 102 ? 9.153 0.704 -7.367 1.00 94.88 102 ARG A N 1
ATOM 824 C CA . ARG A 1 102 ? 10.517 1.201 -7.600 1.00 94.88 102 ARG A CA 1
ATOM 825 C C . ARG A 1 102 ? 11.551 0.087 -7.702 1.00 94.88 102 ARG A C 1
ATOM 827 O O . ARG A 1 102 ? 12.452 0.215 -8.522 1.00 94.88 102 ARG A O 1
ATOM 834 N N . ALA A 1 103 ? 11.437 -0.976 -6.907 1.00 94.69 103 ALA A N 1
ATOM 835 C CA . ALA A 1 103 ? 12.292 -2.152 -7.061 1.00 94.69 103 ALA A CA 1
ATOM 836 C C . ALA A 1 103 ? 12.059 -2.801 -8.433 1.00 94.69 103 ALA A C 1
ATOM 838 O O . ALA A 1 103 ? 13.010 -3.090 -9.156 1.00 94.69 103 ALA A O 1
ATOM 839 N N . ALA A 1 104 ? 10.794 -2.902 -8.853 1.00 94.56 104 ALA A N 1
ATOM 840 C CA . ALA A 1 104 ? 10.450 -3.418 -10.172 1.00 94.56 104 ALA A CA 1
ATOM 841 C C . ALA A 1 104 ? 11.005 -2.587 -11.335 1.00 94.56 104 ALA A C 1
ATOM 843 O O . ALA A 1 104 ? 11.455 -3.162 -12.324 1.00 94.56 104 ALA A O 1
ATOM 844 N N . GLU A 1 105 ? 10.996 -1.261 -11.208 1.00 94.50 105 GLU A N 1
ATOM 845 C CA . GLU A 1 105 ? 11.591 -0.342 -12.181 1.00 94.50 105 GLU A CA 1
ATOM 846 C C . GLU A 1 105 ? 13.124 -0.443 -12.196 1.00 94.50 105 GLU A C 1
ATOM 848 O O . GLU A 1 105 ? 13.735 -0.656 -13.239 1.00 94.50 105 GLU A O 1
ATOM 853 N N . ARG A 1 106 ? 13.762 -0.299 -11.032 1.00 93.81 106 ARG A N 1
ATOM 854 C CA . ARG A 1 106 ? 15.205 -0.027 -10.942 1.00 93.81 106 ARG A CA 1
ATOM 855 C C . ARG A 1 106 ? 16.058 -1.279 -10.845 1.00 93.81 106 ARG A C 1
ATOM 857 O O . ARG A 1 106 ? 17.095 -1.365 -11.493 1.00 93.81 106 ARG A O 1
ATOM 864 N N . GLU A 1 107 ? 15.643 -2.218 -10.004 1.00 93.38 107 GLU A N 1
ATOM 865 C CA . GLU A 1 107 ? 16.422 -3.414 -9.684 1.00 93.38 107 GLU A CA 1
ATOM 866 C C . GLU A 1 107 ? 16.071 -4.542 -10.655 1.00 93.38 107 GLU A C 1
ATOM 868 O O . GLU A 1 107 ? 16.954 -5.213 -11.185 1.00 93.38 107 GLU A O 1
ATOM 873 N N . TRP A 1 108 ? 14.779 -4.727 -10.938 1.00 94.38 108 TRP A N 1
ATOM 874 C CA . TRP A 1 108 ? 14.309 -5.859 -11.740 1.00 94.38 108 TRP A CA 1
ATOM 875 C C . TRP A 1 108 ? 14.157 -5.537 -13.225 1.00 94.38 108 TRP A C 1
ATOM 877 O O . TRP A 1 108 ? 14.054 -6.468 -14.019 1.00 94.38 108 TRP A O 1
ATOM 887 N N . LYS A 1 109 ? 14.135 -4.248 -13.600 1.00 91.19 109 LYS A N 1
ATOM 888 C CA . LYS A 1 109 ? 13.913 -3.771 -14.979 1.00 91.19 109 LYS A CA 1
ATOM 889 C C . LYS A 1 109 ? 12.660 -4.382 -15.629 1.00 91.19 109 LYS A C 1
ATOM 891 O O . LYS A 1 109 ? 12.627 -4.660 -16.821 1.00 91.19 109 LYS A O 1
ATOM 896 N N . MET A 1 110 ? 11.630 -4.617 -14.818 1.00 91.00 110 MET A N 1
ATOM 897 C CA . MET A 1 110 ? 10.350 -5.216 -15.220 1.00 91.00 110 MET A CA 1
ATOM 898 C C . MET A 1 110 ? 9.267 -4.166 -15.500 1.00 91.00 110 MET A C 1
ATOM 900 O O . MET A 1 110 ? 8.135 -4.519 -15.846 1.00 91.00 110 MET A O 1
ATOM 904 N N . LEU A 1 111 ? 9.598 -2.890 -15.295 1.00 90.00 111 LEU A N 1
ATOM 905 C CA . LEU A 1 111 ? 8.741 -1.732 -15.497 1.00 90.00 111 LEU A CA 1
ATOM 906 C C . LEU A 1 111 ? 9.596 -0.574 -16.029 1.00 90.00 111 LEU A C 1
ATOM 908 O O . LEU A 1 111 ? 10.611 -0.255 -15.420 1.00 90.00 111 LEU A O 1
ATOM 912 N N . ASP A 1 112 ? 9.173 0.076 -17.114 1.00 86.94 112 ASP A N 1
ATOM 913 C CA . ASP A 1 112 ? 9.938 1.189 -17.703 1.00 86.94 112 ASP A CA 1
ATOM 914 C C . ASP A 1 112 ? 9.928 2.435 -16.814 1.00 86.94 112 ASP A C 1
ATOM 916 O O . ASP A 1 112 ? 10.925 3.147 -16.697 1.00 86.94 112 ASP A O 1
ATOM 920 N N . LYS A 1 113 ? 8.777 2.712 -16.189 1.00 90.06 113 LYS A N 1
ATOM 921 C CA . LYS A 1 113 ? 8.592 3.865 -15.310 1.00 90.06 113 LYS A CA 1
ATOM 922 C C . LYS A 1 113 ? 7.587 3.572 -14.206 1.00 90.06 113 LYS A C 1
ATOM 924 O O . LYS A 1 113 ? 6.436 3.229 -14.476 1.00 90.06 113 LYS A O 1
ATOM 929 N N . ALA A 1 114 ? 8.000 3.768 -12.959 1.00 90.44 114 ALA A N 1
ATOM 930 C CA . ALA A 1 114 ? 7.111 3.647 -11.810 1.00 90.44 114 ALA A CA 1
ATOM 931 C C . ALA A 1 114 ? 6.213 4.894 -11.647 1.00 90.44 114 ALA A C 1
ATOM 933 O O . ALA A 1 114 ? 6.674 6.025 -11.845 1.00 90.44 114 ALA A O 1
ATOM 934 N N . PRO A 1 115 ? 4.941 4.733 -11.228 1.00 91.31 115 PRO A N 1
ATOM 935 C CA . PRO A 1 115 ? 4.061 5.862 -10.935 1.00 91.31 115 PRO A CA 1
ATOM 936 C C . PRO A 1 115 ? 4.587 6.702 -9.760 1.00 91.31 115 PRO A C 1
ATOM 938 O O . PRO A 1 115 ? 5.189 6.195 -8.804 1.00 91.31 115 PRO A O 1
ATOM 941 N N . ILE A 1 116 ? 4.339 8.014 -9.804 1.00 90.75 116 ILE A N 1
ATOM 942 C CA . ILE A 1 116 ? 4.827 8.955 -8.789 1.00 90.75 116 ILE A CA 1
ATOM 943 C C . ILE A 1 116 ? 3.859 8.984 -7.607 1.00 90.75 116 ILE A C 1
ATOM 945 O O . ILE A 1 116 ? 2.910 9.753 -7.560 1.00 90.75 116 ILE A O 1
ATOM 949 N N . ILE A 1 117 ? 4.141 8.167 -6.597 1.00 93.06 117 ILE A N 1
ATOM 950 C CA . ILE A 1 117 ? 3.284 8.069 -5.411 1.00 93.06 117 ILE A CA 1
ATOM 951 C C . ILE A 1 117 ? 3.759 9.041 -4.325 1.00 93.06 117 ILE A C 1
ATOM 953 O O . ILE A 1 117 ? 4.885 8.939 -3.807 1.00 93.06 117 ILE A O 1
ATOM 957 N N . LYS A 1 118 ? 2.882 9.973 -3.937 1.00 92.25 118 LYS A N 1
ATOM 958 C CA . LYS A 1 118 ? 3.084 10.869 -2.790 1.00 92.25 118 LYS A CA 1
ATOM 959 C C . LYS A 1 118 ? 2.662 10.165 -1.503 1.00 92.25 118 LYS A C 1
ATOM 961 O O . LYS A 1 118 ? 1.500 9.797 -1.340 1.00 92.25 118 LYS A O 1
ATOM 966 N N . VAL A 1 119 ? 3.620 9.993 -0.594 1.00 92.44 119 VAL A N 1
ATOM 967 C CA . VAL A 1 119 ? 3.404 9.416 0.738 1.00 92.44 119 VAL A CA 1
ATOM 968 C C . VAL A 1 119 ? 3.414 10.559 1.756 1.00 92.44 119 VAL A C 1
ATOM 970 O O . VAL A 1 119 ? 4.412 11.285 1.813 1.00 92.44 119 VAL A O 1
ATOM 973 N N . PRO A 1 120 ? 2.347 10.747 2.552 1.00 88.75 120 PRO A N 1
ATOM 974 C CA . PRO A 1 120 ? 2.337 11.759 3.599 1.00 88.75 120 PRO A CA 1
ATOM 975 C C . PRO A 1 120 ? 3.339 11.400 4.703 1.00 88.75 120 PRO A C 1
ATOM 977 O O . PRO A 1 120 ? 3.445 10.243 5.110 1.00 88.75 120 PRO A O 1
ATOM 980 N N . GLN A 1 121 ? 4.069 12.403 5.191 1.00 83.38 121 GLN A N 1
ATOM 981 C CA . GLN A 1 121 ? 5.045 12.211 6.261 1.00 83.38 121 GLN A CA 1
ATOM 982 C C . GLN A 1 121 ? 4.344 12.018 7.615 1.00 83.38 121 GLN A C 1
ATOM 984 O O . GLN A 1 121 ? 3.311 12.652 7.867 1.00 83.38 121 GLN A O 1
ATOM 989 N N . PRO A 1 122 ? 4.887 11.173 8.510 1.00 80.50 122 PRO A N 1
ATOM 990 C CA . PRO A 1 122 ? 4.380 11.059 9.870 1.00 80.50 122 PRO A CA 1
ATOM 991 C C . PRO A 1 122 ? 4.439 12.420 10.577 1.00 80.50 122 PRO A C 1
ATOM 993 O O . PRO A 1 122 ? 5.486 13.061 10.613 1.00 80.50 122 PRO A O 1
ATOM 996 N N . LYS A 1 123 ? 3.319 12.866 11.162 1.00 74.75 123 LYS A N 1
ATOM 997 C CA . LYS A 1 123 ? 3.286 14.106 11.960 1.00 74.75 123 LYS A CA 1
ATOM 998 C C . LYS A 1 123 ? 4.069 13.977 13.269 1.00 74.75 123 LYS A C 1
ATOM 1000 O O . LYS A 1 123 ? 4.630 14.956 13.745 1.00 74.75 123 LYS A O 1
ATOM 1005 N N . ASN A 1 124 ? 4.076 12.782 13.862 1.00 72.88 124 ASN A N 1
ATOM 1006 C CA . ASN A 1 124 ? 4.708 12.545 15.152 1.00 72.88 124 ASN A CA 1
ATOM 1007 C C . ASN A 1 124 ? 6.190 12.189 14.961 1.00 72.88 124 ASN A C 1
ATOM 1009 O O . ASN A 1 124 ? 6.501 11.125 14.428 1.00 72.88 124 ASN A O 1
ATOM 1013 N N . LYS A 1 125 ? 7.086 13.080 15.398 1.00 69.44 125 LYS A N 1
ATOM 1014 C CA . LYS A 1 125 ? 8.547 12.899 15.384 1.00 69.44 125 LYS A CA 1
ATOM 1015 C C . LYS A 1 125 ? 9.082 12.359 16.717 1.00 69.44 125 LYS A C 1
ATOM 1017 O O . LYS A 1 125 ? 10.233 12.609 17.050 1.00 69.44 125 LYS A O 1
ATOM 1022 N N . ARG A 1 126 ? 8.256 11.674 17.515 1.00 71.06 126 ARG A N 1
ATOM 1023 C CA . ARG A 1 126 ? 8.669 11.145 18.820 1.00 71.06 126 ARG A CA 1
ATOM 1024 C C . ARG A 1 126 ? 9.845 10.177 18.671 1.00 71.06 126 ARG A C 1
ATOM 1026 O O . ARG A 1 126 ? 9.699 9.112 18.071 1.00 71.06 126 ARG A O 1
ATOM 1033 N N . ILE A 1 127 ? 10.989 10.528 19.256 1.00 76.62 127 ILE A N 1
ATOM 1034 C CA . ILE A 1 127 ? 12.180 9.676 19.308 1.00 76.62 127 ILE A CA 1
ATOM 1035 C C . ILE A 1 127 ? 12.228 9.030 20.693 1.00 76.62 127 ILE A C 1
ATOM 1037 O O . ILE A 1 127 ? 12.712 9.615 21.654 1.00 76.62 127 ILE A O 1
ATOM 1041 N N . ARG A 1 128 ? 11.692 7.810 20.794 1.00 72.00 128 ARG A N 1
ATOM 1042 C CA . ARG A 1 128 ? 11.429 7.127 22.074 1.00 72.00 128 ARG A CA 1
ATOM 1043 C C . ARG A 1 128 ? 12.666 6.905 22.958 1.00 72.00 128 ARG A C 1
ATOM 1045 O O . ARG A 1 128 ? 12.512 6.803 24.163 1.00 72.00 128 ARG A O 1
ATOM 1052 N N . TRP A 1 129 ? 13.865 6.811 22.381 1.00 76.00 129 TRP A N 1
ATOM 1053 C CA . TRP A 1 129 ? 15.111 6.591 23.132 1.00 76.00 129 TRP A CA 1
ATOM 1054 C C . TRP A 1 129 ? 15.770 7.889 23.633 1.00 76.00 129 TRP A C 1
ATOM 1056 O O . TRP A 1 129 ? 16.741 7.815 24.376 1.00 76.00 129 TRP A O 1
ATOM 1066 N N . LEU A 1 130 ? 15.250 9.059 23.233 1.00 75.00 130 LEU A N 1
ATOM 1067 C CA . LEU A 1 130 ? 15.741 10.383 23.640 1.00 75.00 130 LEU A CA 1
ATOM 1068 C C . LEU A 1 130 ? 14.879 11.050 24.724 1.00 75.00 130 LEU A C 1
ATOM 1070 O O . LEU A 1 130 ? 15.238 12.122 25.201 1.00 75.00 130 LEU A O 1
ATOM 1074 N N . GLU A 1 131 ? 13.743 10.458 25.102 1.00 70.88 131 GLU A N 1
ATOM 1075 C CA . GLU A 1 131 ? 12.912 10.979 26.191 1.00 70.88 131 GLU A CA 1
ATOM 1076 C C . GLU A 1 131 ? 13.401 10.389 27.529 1.00 70.88 131 GLU A C 1
ATOM 1078 O O . GLU A 1 131 ? 13.375 9.161 27.686 1.00 70.88 131 GLU A O 1
ATOM 1083 N N . PRO A 1 132 ? 13.869 11.221 28.483 1.00 67.06 132 PRO A N 1
ATOM 1084 C CA . PRO A 1 132 ? 14.184 10.747 29.825 1.00 67.06 132 PRO A CA 1
ATOM 1085 C C . PRO A 1 132 ? 12.908 10.200 30.480 1.00 67.06 132 PRO A C 1
ATOM 1087 O O . PRO A 1 132 ? 11.826 10.758 30.290 1.00 67.06 132 PRO A O 1
ATOM 1090 N N . HIS A 1 133 ? 13.047 9.060 31.160 1.00 62.09 133 HIS A N 1
ATOM 1091 C CA . HIS A 1 133 ? 11.960 8.389 31.878 1.00 62.09 133 HIS A CA 1
ATOM 1092 C C . HIS A 1 133 ? 11.634 9.108 33.184 1.00 62.09 133 HIS A C 1
ATOM 1094 O O . HIS A 1 133 ? 12.585 9.630 33.809 1.00 62.09 133 HIS A O 1
#

Nearest PDB structures (foldseek):
  1z19-assembly1_A-2  TM=7.743E-01  e=1.581E-01  Lambdavirus lambda
  2oxo-assembly1_A  TM=7.588E-01  e=3.764E-01  Bacteriophage sp.